Protein AF-A0A6J2XJR0-F1 (afdb_monomer_lite)

Radius of gyration: 23.26 Å; chains: 1; bounding box: 63×39×56 Å

pLDDT: mean 77.05, std 15.02, range [35.28, 92.31]

Secondary structure (DSSP, 8-state):
-----------------S------HHHHHHHHHHHHTT--HHHHHHHHT--HHHHHHHHHH---S--SS---SS-HHHHHHHHHHHHHHHHTT----HHHHHHHHHHHHHHTT----SBTTTTBSS-------

Organism: Sitophilus oryzae (NCBI:txid7048)

InterPro domains:
  IPR009057 Homedomain-like superfamily [SSF46689] (23-59)

Sequence (133 aa):
MVAGSLCTEKMRNYKRKTQYMPMTEDQLAAARTLIARGVSISQAAKEIGFHESTLRDRLQKGGGTKLGRFRATFSAEQEAQLLNHCIDLDKRFFGLTLKSLRFLLFKYAEENNIPHQFSVEAQLAGRILHEPL

Foldseek 3Di:
DDDDDDPPPCDPPDDDPDPDDFCALVLLVQLVVCVVVVHDLQVSQVVSPHHSVVSVVCVVVPGDPPPDPDDDQDDPVRVVVLVVVVVVCVVVVNPDDPFNSQLVVLVVCVVVVGDDPADPVSSGHDDPPDDDD

Structure (mmCIF, N/CA/C/O backbone):
data_AF-A0A6J2XJR0-F1
#
_entry.id   AF-A0A6J2XJR0-F1
#
loop_
_atom_site.group_PDB
_atom_site.id
_atom_site.type_symbol
_atom_site.label_atom_id
_atom_site.label_alt_id
_atom_site.label_comp_id
_atom_site.label_asym_id
_atom_site.label_entity_id
_atom_site.label_seq_id
_atom_site.pdbx_PDB_ins_code
_atom_site.Cartn_x
_atom_site.Cartn_y
_atom_site.Cartn_z
_atom_site.occupancy
_atom_site.B_iso_or_eq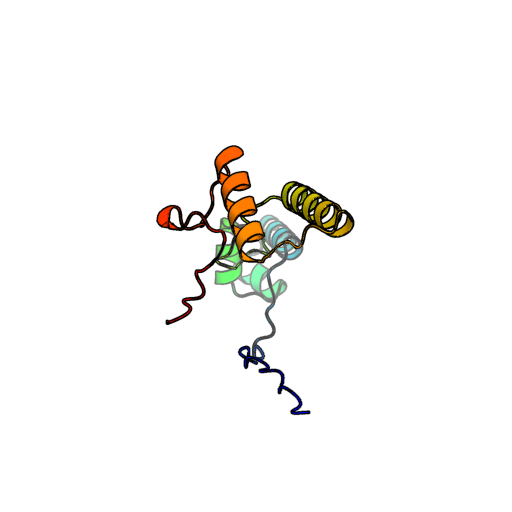uiv
_atom_site.auth_seq_id
_atom_site.auth_comp_id
_atom_site.auth_asym_id
_atom_site.auth_atom_id
_atom_site.pdbx_PDB_model_num
ATOM 1 N N . MET A 1 1 ? 35.759 -27.119 -15.440 1.00 35.28 1 MET A N 1
ATOM 2 C CA . MET A 1 1 ? 34.518 -26.327 -15.571 1.00 35.28 1 MET A CA 1
ATOM 3 C C . MET A 1 1 ? 33.995 -26.083 -14.166 1.00 35.28 1 MET A C 1
ATOM 5 O O . MET A 1 1 ? 33.460 -27.000 -13.560 1.00 35.28 1 MET A O 1
ATOM 9 N N . VAL A 1 2 ? 34.309 -24.923 -13.586 1.00 37.34 2 VAL A N 1
ATOM 10 C CA . VAL A 1 2 ? 33.983 -24.614 -12.186 1.00 37.34 2 VAL A CA 1
ATOM 11 C C . VAL A 1 2 ? 32.504 -24.257 -12.111 1.00 37.34 2 VAL A C 1
ATOM 13 O O . VAL A 1 2 ? 32.070 -23.272 -12.702 1.00 37.34 2 VAL A O 1
ATOM 16 N N . ALA A 1 3 ? 31.741 -25.100 -11.419 1.00 42.47 3 ALA A N 1
ATOM 17 C CA . ALA A 1 3 ? 30.357 -24.849 -11.061 1.00 42.47 3 ALA A CA 1
ATOM 18 C C . ALA A 1 3 ? 30.299 -23.582 -10.194 1.00 42.47 3 ALA A C 1
ATOM 20 O O . ALA A 1 3 ? 30.774 -23.571 -9.059 1.00 42.47 3 ALA A O 1
ATOM 21 N N . GLY A 1 4 ? 29.769 -22.501 -10.764 1.00 42.50 4 GLY A N 1
ATOM 22 C CA . GLY A 1 4 ? 29.505 -21.259 -10.052 1.00 42.50 4 GLY A CA 1
ATOM 23 C C . GLY A 1 4 ? 28.395 -21.488 -9.036 1.00 42.50 4 GLY A C 1
ATOM 24 O O . GLY A 1 4 ? 27.227 -21.601 -9.399 1.00 42.50 4 GLY A O 1
ATOM 25 N N . SER A 1 5 ? 28.785 -21.594 -7.768 1.00 40.97 5 SER A N 1
ATOM 26 C CA . SER A 1 5 ? 27.895 -21.632 -6.616 1.00 40.97 5 SER A CA 1
ATOM 27 C C . SER A 1 5 ? 26.899 -20.477 -6.672 1.00 40.97 5 SER A C 1
ATOM 29 O O . SER A 1 5 ? 27.280 -19.308 -6.649 1.00 40.97 5 SER A O 1
ATOM 31 N N . LEU A 1 6 ? 25.612 -20.819 -6.719 1.00 41.56 6 LEU A N 1
ATOM 32 C CA . LEU A 1 6 ? 24.508 -19.902 -6.476 1.00 41.56 6 LEU A CA 1
ATOM 33 C C . LEU A 1 6 ? 24.713 -19.277 -5.090 1.00 41.56 6 LEU A C 1
ATOM 35 O O . LEU A 1 6 ? 24.533 -19.942 -4.069 1.00 41.56 6 LEU A O 1
ATOM 39 N N . CYS A 1 7 ? 25.097 -18.003 -5.043 1.00 37.91 7 CYS A N 1
ATOM 40 C CA . CYS A 1 7 ? 24.988 -17.195 -3.837 1.00 37.91 7 CYS A CA 1
ATOM 41 C C . CYS A 1 7 ? 23.497 -17.046 -3.505 1.00 37.91 7 CYS A C 1
ATOM 43 O O . CYS A 1 7 ? 22.853 -16.077 -3.894 1.00 37.91 7 CYS A O 1
ATOM 45 N N . THR A 1 8 ? 22.922 -18.021 -2.800 1.00 51.53 8 THR A N 1
ATOM 46 C CA . THR A 1 8 ? 21.642 -17.850 -2.112 1.00 51.53 8 THR A CA 1
ATOM 47 C C . THR A 1 8 ? 21.860 -16.841 -0.996 1.00 51.53 8 THR A C 1
ATOM 49 O O . THR A 1 8 ? 22.286 -17.180 0.111 1.00 51.53 8 THR A O 1
ATOM 52 N N . GLU A 1 9 ? 21.618 -15.581 -1.334 1.00 49.72 9 GLU A N 1
ATOM 53 C CA . GLU A 1 9 ? 21.477 -14.460 -0.422 1.00 49.72 9 GLU A CA 1
ATOM 54 C C . GLU A 1 9 ? 20.596 -14.907 0.754 1.00 49.72 9 GLU A C 1
ATOM 56 O O . GLU A 1 9 ? 19.441 -15.304 0.577 1.00 49.72 9 GLU A O 1
ATOM 61 N N . LYS A 1 10 ? 21.162 -14.932 1.965 1.00 50.84 10 LYS A N 1
ATOM 62 C CA . LYS A 1 10 ? 20.471 -15.354 3.191 1.00 50.84 10 LYS A CA 1
ATOM 63 C C . LYS A 1 10 ? 19.391 -14.322 3.537 1.00 50.84 10 LYS A C 1
ATOM 65 O O . LYS A 1 10 ? 19.570 -13.447 4.382 1.00 50.84 10 LYS A O 1
ATOM 70 N N . MET A 1 11 ? 18.250 -14.419 2.866 1.00 56.94 11 MET A N 1
ATOM 71 C CA . MET A 1 11 ? 17.043 -13.671 3.185 1.00 56.94 11 MET A CA 1
ATOM 72 C C . MET A 1 11 ? 16.633 -14.024 4.625 1.00 56.94 11 MET A C 1
ATOM 74 O O . MET A 1 11 ? 16.686 -15.188 5.027 1.00 56.94 11 MET A O 1
ATOM 78 N N . ARG A 1 12 ? 16.287 -13.022 5.444 1.00 51.72 12 ARG A N 1
ATOM 79 C CA . ARG A 1 12 ? 15.989 -13.198 6.879 1.00 51.72 12 ARG A CA 1
ATOM 80 C C . ARG A 1 12 ? 14.892 -14.256 7.070 1.00 51.72 12 ARG A C 1
ATOM 82 O O . ARG A 1 12 ? 13.718 -13.957 6.876 1.00 51.72 12 ARG A O 1
ATOM 89 N N . ASN A 1 13 ? 15.252 -15.465 7.505 1.00 71.12 13 ASN A N 1
ATOM 90 C CA . ASN A 1 13 ? 14.312 -16.558 7.791 1.00 71.12 13 ASN A CA 1
ATOM 91 C C . ASN A 1 13 ? 13.629 -16.362 9.160 1.00 71.12 13 ASN A C 1
ATOM 93 O O . ASN A 1 13 ? 13.663 -17.228 10.034 1.00 71.12 13 ASN A O 1
ATOM 97 N N . TYR A 1 14 ? 13.077 -15.169 9.399 1.00 80.56 14 TYR A N 1
ATOM 98 C CA . TYR A 1 14 ? 12.321 -14.885 10.612 1.00 80.56 14 TYR A CA 1
ATOM 99 C C . TYR A 1 14 ? 10.920 -15.484 10.476 1.00 80.56 14 TYR A C 1
ATOM 101 O O . TYR A 1 14 ? 10.068 -14.952 9.765 1.00 80.56 14 TYR A O 1
ATOM 109 N N . LYS A 1 15 ? 10.670 -16.585 11.189 1.00 74.94 15 LYS A N 1
ATOM 110 C CA . LYS A 1 15 ? 9.320 -17.125 11.368 1.00 74.94 15 LYS A CA 1
ATOM 111 C C . LYS A 1 15 ? 8.637 -16.367 12.504 1.00 74.94 15 LYS A C 1
ATOM 113 O O . LYS A 1 15 ? 9.107 -16.374 13.643 1.00 74.94 15 LYS A O 1
ATOM 118 N N . ARG A 1 16 ? 7.542 -15.677 12.185 1.00 74.06 16 ARG A N 1
ATOM 119 C CA . ARG A 1 16 ? 6.768 -14.896 13.156 1.00 74.06 16 ARG A CA 1
ATOM 120 C C . ARG A 1 16 ? 6.225 -15.818 14.251 1.00 74.06 16 ARG A C 1
ATOM 122 O O . ARG A 1 16 ? 5.619 -16.838 13.953 1.00 74.06 16 ARG A O 1
ATOM 129 N N . LYS A 1 17 ? 6.423 -15.431 15.513 1.00 83.75 17 LYS A N 1
ATOM 130 C CA . LYS A 1 17 ? 5.981 -16.211 16.685 1.00 83.75 17 LYS A CA 1
ATOM 131 C C . LYS A 1 17 ? 4.493 -16.039 17.011 1.00 83.75 17 LYS A C 1
ATOM 133 O O . LYS A 1 17 ? 3.924 -16.862 17.710 1.00 83.75 17 LYS A O 1
ATOM 138 N N . THR A 1 18 ? 3.877 -14.950 16.553 1.00 77.56 18 THR A N 1
ATOM 139 C CA . THR A 1 18 ? 2.504 -14.583 16.915 1.00 77.56 18 THR A CA 1
ATOM 140 C C . THR A 1 18 ? 1.503 -15.010 15.849 1.00 77.56 18 THR A C 1
ATOM 142 O O . THR A 1 18 ? 1.649 -14.652 14.678 1.00 77.56 18 THR A O 1
ATOM 145 N N . GLN A 1 19 ? 0.455 -15.725 16.269 1.00 69.44 19 GLN A N 1
ATOM 146 C CA . GLN A 1 19 ? -0.733 -15.960 15.454 1.00 69.44 19 GLN A CA 1
ATOM 147 C C . GLN A 1 19 ? -1.547 -14.664 15.435 1.00 69.44 19 GLN A C 1
ATOM 149 O O . GLN A 1 19 ? -2.227 -14.303 16.391 1.00 69.44 19 GLN A O 1
ATOM 154 N N . TYR A 1 20 ? -1.357 -13.888 14.375 1.00 67.88 20 TYR A N 1
ATOM 155 C CA . TYR A 1 20 ? -1.963 -12.574 14.237 1.00 67.88 20 TYR A CA 1
ATOM 156 C C . TYR A 1 20 ? -3.437 -12.700 13.845 1.00 67.88 20 TYR A C 1
ATOM 158 O O . TYR A 1 20 ? -3.733 -13.273 12.800 1.00 67.88 20 TYR A O 1
ATOM 166 N N . MET A 1 21 ? -4.340 -12.129 14.646 1.00 68.44 21 MET A N 1
ATOM 167 C CA . MET A 1 21 ? -5.772 -12.086 14.348 1.00 68.44 21 MET A CA 1
ATOM 168 C C . MET A 1 21 ? -6.180 -10.644 14.012 1.00 68.44 21 MET A C 1
ATOM 170 O O . MET A 1 21 ? -6.321 -9.818 14.918 1.00 68.44 21 MET A O 1
ATOM 174 N N . PRO A 1 22 ? -6.283 -10.278 12.721 1.00 71.94 22 PRO A N 1
ATOM 175 C CA . PRO A 1 22 ? -6.852 -8.993 12.349 1.00 71.94 22 PRO A CA 1
ATOM 176 C C . PRO A 1 22 ? -8.338 -8.975 12.708 1.00 71.94 22 PRO A C 1
ATOM 178 O O . PRO A 1 22 ? -9.042 -9.953 12.474 1.00 71.94 22 PRO A O 1
ATOM 181 N N . MET A 1 23 ? -8.814 -7.848 13.236 1.00 78.19 23 MET A N 1
ATOM 182 C CA . MET A 1 23 ? -10.248 -7.638 13.406 1.00 78.19 23 MET A CA 1
ATOM 183 C C . MET A 1 23 ? -10.868 -7.401 12.029 1.00 78.19 23 MET A C 1
ATOM 185 O O . MET A 1 23 ? -10.532 -6.414 11.362 1.00 78.19 23 MET A O 1
ATOM 189 N N . THR A 1 24 ? -11.709 -8.334 11.591 1.00 83.69 24 THR A N 1
ATOM 190 C CA . THR A 1 24 ? -12.392 -8.252 10.296 1.00 83.69 24 THR A CA 1
ATOM 191 C C . THR A 1 24 ? -13.505 -7.208 10.334 1.00 83.69 24 THR A C 1
ATOM 193 O O . THR A 1 24 ? -13.957 -6.784 11.402 1.00 83.69 24 THR A O 1
ATOM 196 N N . GLU A 1 25 ? -13.949 -6.765 9.157 1.00 84.38 25 GLU A N 1
ATOM 197 C CA . GLU A 1 25 ? -15.092 -5.851 9.057 1.00 84.38 25 GLU A CA 1
ATOM 198 C C . GLU A 1 25 ? -16.366 -6.480 9.632 1.00 84.38 25 GLU A C 1
ATOM 200 O O . GLU A 1 25 ? -17.089 -5.801 10.357 1.00 84.38 25 GLU A O 1
ATOM 205 N N . ASP A 1 26 ? -16.572 -7.786 9.438 1.00 87.19 26 ASP A N 1
ATOM 206 C CA . ASP A 1 26 ? -17.717 -8.521 9.991 1.00 87.19 26 ASP A CA 1
ATOM 207 C C . ASP A 1 26 ? -17.738 -8.499 11.523 1.00 87.19 26 ASP A C 1
ATOM 209 O O . ASP A 1 26 ? -18.771 -8.247 12.141 1.00 87.19 26 ASP A O 1
ATOM 213 N N . GLN A 1 27 ? -16.578 -8.702 12.155 1.00 86.88 27 GLN A N 1
ATOM 214 C CA . GLN A 1 27 ? -16.442 -8.633 13.612 1.00 86.88 27 GLN A CA 1
ATOM 215 C C . GLN A 1 27 ? -16.714 -7.219 14.136 1.00 86.88 27 GLN A C 1
ATOM 217 O O . GLN A 1 27 ? -17.300 -7.047 15.202 1.00 86.88 27 GLN A O 1
ATOM 222 N N . LEU A 1 28 ? -16.333 -6.186 13.385 1.00 87.56 28 LEU A N 1
ATOM 223 C CA . LEU A 1 28 ? -16.672 -4.805 13.726 1.00 87.56 28 LEU A CA 1
ATOM 224 C C . LEU A 1 28 ? -18.149 -4.489 13.536 1.00 87.56 28 LEU A C 1
ATOM 226 O O . LEU A 1 28 ? -18.715 -3.760 14.350 1.00 87.56 28 LEU A O 1
ATOM 230 N N . ALA A 1 29 ? -18.777 -5.027 12.495 1.00 88.94 29 ALA A N 1
ATOM 231 C CA . ALA A 1 29 ? -20.211 -4.902 12.288 1.00 88.94 29 ALA A CA 1
ATOM 232 C C . ALA A 1 29 ? -20.979 -5.582 13.431 1.00 88.94 29 ALA A C 1
ATOM 234 O O . ALA A 1 29 ? -21.871 -4.967 14.013 1.00 88.94 29 ALA A O 1
ATOM 235 N N . ALA A 1 30 ? -20.567 -6.788 13.835 1.00 89.56 30 ALA A N 1
ATOM 236 C CA . ALA A 1 30 ? -21.112 -7.481 15.001 1.00 89.56 30 ALA A CA 1
ATOM 237 C C . ALA A 1 30 ? -20.926 -6.672 16.298 1.00 89.56 30 ALA A C 1
ATOM 239 O O . ALA A 1 30 ? -21.857 -6.533 17.086 1.00 89.56 30 ALA A O 1
ATOM 240 N N . ALA A 1 31 ? -19.764 -6.044 16.500 1.00 88.44 31 ALA A N 1
ATOM 241 C CA . ALA A 1 31 ? -19.557 -5.170 17.654 1.00 88.44 31 ALA A CA 1
ATOM 242 C C . ALA A 1 31 ? -20.505 -3.961 17.650 1.00 88.44 31 ALA A C 1
ATOM 244 O O . ALA A 1 31 ? -21.057 -3.592 18.685 1.00 88.44 31 ALA A O 1
ATOM 245 N N . ARG A 1 32 ? -20.720 -3.346 16.480 1.00 89.31 32 ARG A N 1
ATOM 246 C CA . ARG A 1 32 ? -21.631 -2.203 16.322 1.00 89.31 32 ARG A CA 1
ATOM 247 C C . ARG A 1 32 ? -23.079 -2.584 16.619 1.00 89.31 32 ARG A C 1
ATOM 249 O O . ARG A 1 32 ? -23.774 -1.803 17.263 1.00 89.31 32 ARG A O 1
ATOM 256 N N . THR A 1 33 ? -23.530 -3.768 16.198 1.00 92.31 33 THR A N 1
ATOM 257 C CA . T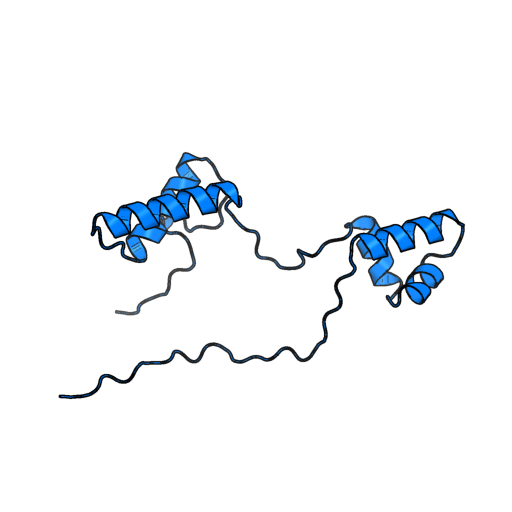HR A 1 33 ? -24.896 -4.233 16.491 1.00 92.31 33 THR A CA 1
ATOM 258 C C . THR A 1 33 ? -25.096 -4.524 17.978 1.00 92.31 33 THR A C 1
ATOM 260 O O . THR A 1 33 ? -26.151 -4.193 18.514 1.00 92.31 33 THR A O 1
ATOM 263 N N . LEU A 1 34 ? -24.089 -5.059 18.676 1.00 90.00 34 LEU A N 1
ATOM 264 C CA . LEU A 1 34 ? -24.129 -5.256 20.132 1.00 90.00 34 LEU A CA 1
ATOM 265 C C . LEU A 1 34 ? -24.189 -3.928 20.898 1.00 90.00 34 LEU A C 1
ATOM 267 O O . LEU A 1 34 ? -24.998 -3.777 21.812 1.00 90.00 34 LEU A O 1
ATOM 271 N N . ILE A 1 35 ? -23.394 -2.939 20.483 1.00 89.62 35 ILE A N 1
ATOM 272 C CA . ILE A 1 35 ? -23.422 -1.597 21.084 1.00 89.62 35 ILE A CA 1
ATOM 273 C C . ILE A 1 35 ? -24.783 -0.928 20.849 1.00 89.62 35 ILE A C 1
ATOM 275 O O . ILE A 1 35 ? -25.341 -0.334 21.768 1.00 89.62 35 ILE A O 1
ATOM 279 N N . ALA A 1 36 ? -25.363 -1.075 19.653 1.00 90.06 36 ALA A N 1
ATOM 280 C CA . ALA A 1 36 ? -26.697 -0.555 19.348 1.00 90.06 36 ALA A CA 1
ATOM 281 C C . ALA A 1 36 ? -27.806 -1.209 20.194 1.00 90.06 36 ALA A C 1
ATOM 283 O O . ALA A 1 36 ? -28.807 -0.566 20.497 1.00 90.06 36 ALA A O 1
ATOM 284 N N . ARG A 1 37 ? -27.619 -2.466 20.619 1.00 89.19 37 ARG A N 1
ATOM 285 C CA . ARG A 1 37 ? -28.513 -3.168 21.557 1.00 89.19 37 ARG A CA 1
ATOM 286 C C . ARG A 1 37 ? -28.352 -2.716 23.015 1.00 89.19 37 ARG A C 1
ATOM 288 O O . ARG A 1 37 ? -29.110 -3.174 23.863 1.00 89.19 37 ARG A O 1
ATOM 295 N N . GLY A 1 38 ? -27.394 -1.835 23.314 1.00 89.31 38 GLY A N 1
ATOM 296 C CA . GLY A 1 38 ? -27.140 -1.310 24.659 1.00 89.31 38 GLY A CA 1
ATOM 297 C C . GLY A 1 38 ? -26.068 -2.064 25.451 1.00 89.31 38 GLY A C 1
ATOM 298 O O . GLY A 1 38 ? -25.888 -1.790 26.637 1.00 89.31 38 GLY A O 1
ATOM 299 N N . VAL A 1 39 ? -25.335 -2.993 24.827 1.00 88.81 39 VAL A N 1
ATOM 300 C CA . VAL A 1 39 ? -24.212 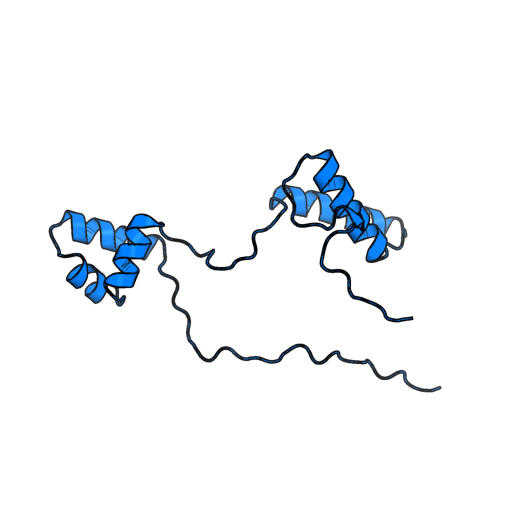-3.686 25.475 1.00 88.81 39 VAL A CA 1
ATOM 301 C C . VAL A 1 39 ? -23.020 -2.731 25.597 1.00 88.81 39 VAL A C 1
ATOM 303 O O . VAL A 1 39 ? -22.702 -1.980 24.673 1.00 88.81 39 VAL A O 1
ATOM 306 N N . SER A 1 40 ? -22.331 -2.756 26.742 1.00 89.81 40 SER A N 1
ATOM 307 C CA . SER A 1 40 ? -21.140 -1.924 26.945 1.00 89.81 40 SER A CA 1
ATOM 308 C C . SER A 1 40 ? -20.003 -2.316 25.989 1.00 89.81 40 SER A C 1
ATOM 310 O O . SER A 1 40 ? -19.831 -3.486 25.650 1.00 89.81 40 SER A O 1
ATOM 312 N N . ILE A 1 41 ? -19.167 -1.348 25.595 1.00 85.88 41 ILE A N 1
ATOM 313 C CA . ILE A 1 41 ? -18.039 -1.574 24.665 1.00 85.88 41 ILE A CA 1
ATOM 314 C C . ILE A 1 41 ? -17.105 -2.684 25.181 1.00 85.88 41 ILE A C 1
ATOM 316 O O . ILE A 1 41 ? -16.621 -3.507 24.409 1.00 85.88 41 ILE A O 1
ATOM 320 N N . SER A 1 42 ? -16.885 -2.740 26.497 1.00 88.94 42 SER A N 1
ATOM 321 C CA . SER A 1 42 ? -16.039 -3.755 27.131 1.00 88.94 42 SER A CA 1
ATOM 322 C C . SER A 1 42 ? -16.639 -5.164 27.026 1.00 88.94 42 SER A C 1
ATOM 324 O O . SER A 1 42 ? -15.929 -6.121 26.721 1.00 88.94 42 SER A O 1
ATOM 326 N N . GLN A 1 43 ? -17.954 -5.304 27.228 1.00 88.69 43 GLN A N 1
ATOM 327 C CA . GLN A 1 43 ? -18.650 -6.589 27.088 1.00 88.69 43 GLN A CA 1
ATOM 328 C C . GLN A 1 43 ? -18.707 -7.044 25.628 1.00 88.69 43 GLN A C 1
ATOM 330 O O . GLN A 1 43 ? -18.358 -8.187 25.346 1.00 88.69 43 GLN A O 1
ATOM 335 N N . ALA A 1 44 ? -19.019 -6.138 24.697 1.00 89.50 44 ALA A N 1
ATOM 336 C CA . ALA A 1 44 ? -19.010 -6.440 23.267 1.00 89.50 44 ALA A CA 1
ATOM 337 C C . ALA A 1 44 ? -17.621 -6.908 22.787 1.00 89.50 44 ALA A C 1
ATOM 339 O O . ALA A 1 44 ? -17.516 -7.830 21.985 1.00 89.50 44 ALA A O 1
ATOM 340 N N . ALA A 1 45 ? -16.536 -6.324 23.310 1.00 89.81 45 ALA A N 1
ATOM 341 C CA . ALA A 1 45 ? -15.177 -6.764 22.996 1.00 89.81 45 ALA A CA 1
ATOM 342 C C . ALA A 1 45 ? -14.896 -8.191 23.500 1.00 89.81 45 ALA A C 1
ATOM 344 O O . ALA A 1 45 ? -14.347 -9.002 22.754 1.00 89.81 45 ALA A O 1
ATOM 345 N N . LYS A 1 46 ? -15.323 -8.520 24.729 1.00 89.81 46 LYS A N 1
ATOM 346 C CA . LYS A 1 46 ? -15.170 -9.865 25.309 1.00 89.81 46 LYS A CA 1
ATOM 347 C C . LYS A 1 46 ? -15.939 -10.926 24.527 1.00 89.81 46 LYS A C 1
ATOM 349 O O . LYS A 1 46 ? -15.387 -11.995 24.293 1.00 89.81 46 LYS A O 1
ATOM 354 N N . GLU A 1 47 ? -17.161 -10.624 24.094 1.00 88.06 47 GLU A N 1
ATOM 355 C CA . GLU A 1 47 ? -17.975 -11.541 23.282 1.00 88.06 47 GLU A CA 1
ATOM 356 C C . GLU A 1 47 ? -17.315 -11.880 21.938 1.00 88.06 47 GLU A C 1
ATOM 358 O O . GLU A 1 47 ? -17.414 -13.007 21.464 1.00 88.06 47 GLU A O 1
ATOM 363 N N . ILE A 1 48 ? -16.587 -10.927 21.348 1.00 85.50 48 ILE A N 1
ATOM 364 C CA . ILE A 1 48 ? -15.909 -11.092 20.051 1.00 85.50 48 ILE A CA 1
ATOM 365 C C . ILE A 1 48 ? -14.462 -11.603 20.234 1.00 85.50 48 ILE A C 1
ATOM 367 O O . ILE A 1 48 ? -13.783 -11.929 19.264 1.00 85.50 48 ILE A O 1
ATOM 371 N N . GLY A 1 49 ? -13.976 -11.711 21.476 1.00 86.06 49 GLY A N 1
ATOM 372 C CA . GLY A 1 49 ? -12.634 -12.210 21.789 1.00 86.06 49 GLY A CA 1
ATOM 373 C C . GLY A 1 49 ? -11.511 -11.180 21.620 1.00 86.06 49 GLY A C 1
ATOM 374 O O . GLY A 1 49 ? -10.353 -11.559 21.447 1.00 86.06 49 GLY A O 1
ATOM 375 N N . PHE A 1 50 ? -11.823 -9.883 21.681 1.00 86.31 50 PHE A N 1
ATOM 376 C CA . PHE A 1 50 ? -10.844 -8.794 21.614 1.00 86.31 50 PHE A CA 1
ATOM 377 C C . PHE A 1 50 ? -10.770 -7.999 22.918 1.00 86.31 50 PHE A C 1
ATOM 379 O O . PHE A 1 50 ? -11.671 -8.007 23.755 1.00 86.31 50 PHE A O 1
ATOM 386 N N . HIS A 1 51 ? -9.673 -7.265 23.085 1.00 89.19 51 HIS A N 1
ATOM 387 C CA . HIS A 1 51 ? -9.527 -6.330 24.192 1.00 89.19 51 HIS A CA 1
ATOM 388 C C . HIS A 1 51 ? -10.324 -5.038 23.930 1.00 89.19 51 HIS A C 1
ATOM 390 O O . HIS A 1 51 ? -10.415 -4.579 22.789 1.00 89.19 51 HIS A O 1
ATOM 396 N N . GLU A 1 52 ? -10.848 -4.404 24.985 1.00 90.44 52 GLU A N 1
ATOM 397 C CA . GLU A 1 52 ? -11.658 -3.176 24.885 1.00 90.44 52 GLU A CA 1
ATOM 398 C C . GLU A 1 52 ? -10.928 -2.053 24.135 1.00 90.44 52 GLU A C 1
ATOM 400 O O . GLU A 1 52 ? -11.502 -1.413 23.253 1.00 90.44 52 GLU A O 1
ATOM 405 N N . SER A 1 53 ? -9.648 -1.836 24.454 1.00 88.00 53 SER A N 1
ATOM 406 C CA . SER A 1 53 ? -8.823 -0.821 23.785 1.00 88.00 53 SER A CA 1
ATOM 407 C C . SER A 1 53 ? -8.735 -1.055 22.276 1.00 88.00 53 SER A C 1
ATOM 409 O O . SER A 1 53 ? -8.831 -0.109 21.499 1.00 88.00 53 SER A O 1
ATOM 411 N N . THR A 1 54 ? -8.636 -2.318 21.849 1.00 87.38 54 THR A N 1
ATOM 412 C CA . THR A 1 54 ? -8.611 -2.679 20.428 1.00 87.38 54 THR A CA 1
ATOM 413 C C . THR A 1 54 ? -9.940 -2.352 19.760 1.00 87.38 54 THR A C 1
ATOM 415 O O . THR A 1 54 ? -9.943 -1.779 18.674 1.00 87.38 54 THR A O 1
ATOM 418 N N . LEU A 1 55 ? -11.068 -2.659 20.407 1.00 88.56 55 LEU A N 1
ATOM 419 C CA . LEU A 1 55 ? -12.381 -2.344 19.853 1.00 88.56 55 LEU A CA 1
ATOM 420 C C . LEU A 1 55 ? -12.609 -0.826 19.745 1.00 88.56 55 LEU A C 1
ATOM 422 O O . LEU A 1 55 ? -13.080 -0.361 18.709 1.00 88.56 55 LEU A O 1
ATOM 426 N N . ARG A 1 56 ? -12.220 -0.040 20.759 1.00 88.31 56 ARG A N 1
ATOM 427 C CA . ARG A 1 56 ? -12.289 1.435 20.715 1.00 88.31 56 ARG A CA 1
ATOM 428 C C . ARG A 1 56 ? -11.500 2.022 19.547 1.00 88.31 56 ARG A C 1
ATOM 430 O O . ARG A 1 56 ? -12.053 2.804 18.774 1.00 88.31 56 ARG A O 1
ATOM 437 N N . ASP A 1 57 ? -10.247 1.606 19.382 1.00 86.25 57 ASP A N 1
ATOM 438 C CA . ASP A 1 57 ? -9.395 2.070 18.282 1.00 86.25 57 ASP A CA 1
ATOM 439 C C . ASP A 1 57 ? -9.999 1.733 16.914 1.00 86.25 57 ASP A C 1
ATOM 441 O O . ASP A 1 57 ? -9.927 2.522 15.969 1.00 86.25 57 ASP A O 1
ATOM 445 N N . ARG A 1 58 ? -10.608 0.550 16.796 1.00 86.06 58 ARG A N 1
ATOM 446 C CA . ARG A 1 58 ? -11.218 0.058 15.557 1.00 86.06 58 ARG A CA 1
ATOM 447 C C . ARG A 1 58 ? -12.561 0.703 15.242 1.00 86.06 58 ARG A C 1
ATOM 449 O O . ARG A 1 58 ? -12.876 0.879 14.069 1.00 86.06 58 ARG A O 1
ATOM 456 N N . LEU A 1 59 ? -13.327 1.113 1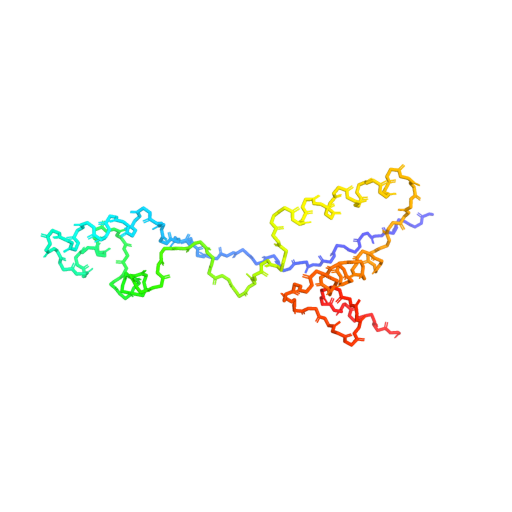6.249 1.00 85.00 59 LEU A N 1
ATOM 457 C CA . LEU A 1 59 ? -14.537 1.910 16.039 1.00 85.00 59 LEU A CA 1
ATOM 458 C C . LEU A 1 59 ? -14.208 3.276 15.422 1.00 85.00 59 LEU A C 1
ATOM 460 O O . LEU A 1 59 ? -14.961 3.733 14.566 1.00 85.00 59 LEU A O 1
ATOM 464 N N . GLN A 1 60 ? -13.071 3.877 15.791 1.00 84.19 60 GLN A N 1
ATOM 465 C CA . GLN A 1 60 ? -12.594 5.139 15.212 1.00 84.19 60 GLN A CA 1
ATOM 466 C C . GLN A 1 60 ? -11.935 4.963 13.837 1.00 84.19 60 GLN A C 1
ATOM 468 O O . GLN A 1 60 ? -12.214 5.726 12.918 1.00 84.19 60 GLN A O 1
ATOM 473 N N . LYS A 1 61 ? -11.041 3.976 13.688 1.00 79.62 61 LYS A N 1
ATOM 474 C CA . LYS A 1 61 ? -10.218 3.796 12.474 1.00 79.62 61 LYS A CA 1
ATOM 475 C C . LYS A 1 61 ? -10.875 2.932 11.393 1.00 79.62 61 LYS A C 1
ATOM 477 O O . LYS A 1 61 ? -10.373 2.893 10.275 1.00 79.62 61 LYS A O 1
ATOM 482 N N . GLY A 1 62 ? -11.962 2.236 11.722 1.00 73.75 62 GLY A N 1
ATOM 483 C CA . GLY A 1 62 ? -12.602 1.255 10.853 1.00 73.75 62 GLY A CA 1
ATOM 484 C C . GLY A 1 62 ? -11.947 -0.130 10.897 1.00 73.75 62 GLY A C 1
ATOM 485 O O . GLY A 1 62 ? -10.875 -0.346 11.483 1.00 73.75 62 GLY A O 1
ATOM 486 N N . GLY A 1 63 ? -12.636 -1.089 10.276 1.00 66.25 63 GLY A N 1
ATOM 487 C CA . GLY A 1 63 ? -12.110 -2.428 10.024 1.00 66.25 63 GLY A CA 1
ATOM 488 C C . GLY A 1 63 ? -11.078 -2.369 8.926 1.00 66.25 63 GLY A C 1
ATOM 489 O O . GLY A 1 63 ? -11.154 -1.523 8.042 1.00 66.25 63 GLY A O 1
ATOM 490 N N . GLY A 1 64 ? -10.043 -3.197 9.015 1.00 64.62 64 GLY A N 1
ATOM 491 C CA . GLY A 1 64 ? -9.014 -3.115 7.997 1.00 64.62 64 GLY A CA 1
ATOM 492 C C . GLY A 1 64 ? -7.910 -4.138 8.127 1.00 64.62 64 GLY A C 1
ATOM 493 O O . GLY A 1 64 ? -7.297 -4.313 9.179 1.00 64.62 64 GLY A O 1
ATOM 494 N N . THR A 1 65 ? -7.604 -4.735 6.981 1.00 60.59 65 THR A N 1
ATOM 495 C CA . THR A 1 65 ? -6.483 -5.645 6.732 1.00 60.59 65 THR A CA 1
ATOM 496 C C . THR A 1 65 ? -5.156 -4.900 6.509 1.00 60.59 65 THR A C 1
ATOM 498 O O . THR A 1 65 ? -4.080 -5.482 6.642 1.00 60.59 65 THR A O 1
ATOM 501 N N . LYS A 1 66 ? -5.191 -3.588 6.220 1.00 60.41 66 LYS A N 1
ATOM 502 C CA . LYS A 1 66 ? -4.018 -2.785 5.816 1.00 60.41 66 LYS A CA 1
ATOM 503 C C . LYS A 1 66 ? -3.313 -2.094 6.993 1.00 60.41 66 LYS A C 1
ATOM 505 O O . LYS A 1 66 ? -3.343 -0.872 7.138 1.00 60.41 66 LYS A O 1
ATOM 510 N N . LEU A 1 67 ? -2.623 -2.883 7.812 1.00 62.88 67 LEU A N 1
ATOM 511 C CA . LEU A 1 67 ? -1.910 -2.416 9.015 1.00 62.88 67 LEU A CA 1
ATOM 512 C C . LEU A 1 67 ? -0.433 -2.040 8.814 1.00 62.88 67 LEU A C 1
ATOM 514 O O . LEU A 1 67 ? 0.196 -1.526 9.735 1.00 62.88 67 LEU A O 1
ATOM 518 N N . GLY A 1 68 ? 0.131 -2.291 7.631 1.00 66.69 68 GLY A N 1
ATOM 519 C CA . GLY A 1 68 ? 1.529 -1.976 7.323 1.00 66.69 68 GLY A CA 1
ATOM 520 C C 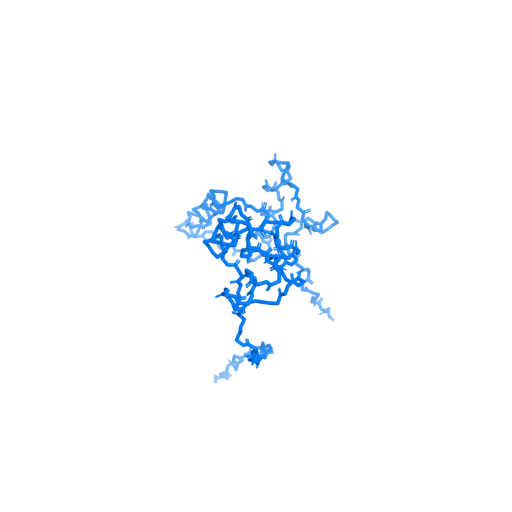. GLY A 1 68 ? 1.762 -0.525 6.888 1.00 66.69 68 GLY A C 1
ATOM 521 O O . GLY A 1 68 ? 0.854 0.129 6.379 1.00 66.69 68 GLY A O 1
ATOM 522 N N . ARG A 1 69 ? 3.012 -0.056 7.035 1.00 64.06 69 ARG A N 1
ATOM 523 C CA . ARG A 1 69 ? 3.493 1.244 6.521 1.00 64.06 69 ARG A CA 1
ATOM 524 C C . ARG A 1 69 ? 3.451 1.316 4.993 1.00 64.06 69 ARG A C 1
ATOM 526 O O . ARG A 1 69 ? 3.207 2.381 4.439 1.00 64.06 69 ARG A O 1
ATOM 533 N N . PHE A 1 70 ? 3.709 0.194 4.323 1.00 68.19 70 PHE A N 1
ATOM 534 C CA . PHE A 1 70 ? 3.768 0.150 2.868 1.00 68.19 70 PHE A CA 1
ATOM 535 C C . PHE A 1 70 ? 2.366 0.260 2.269 1.00 68.19 70 PHE A C 1
ATOM 537 O O . PHE A 1 70 ? 1.435 -0.455 2.654 1.00 68.19 70 PHE A O 1
ATOM 544 N N . ARG A 1 71 ? 2.232 1.196 1.335 1.00 71.12 71 ARG A N 1
ATOM 545 C CA . ARG A 1 71 ? 1.049 1.410 0.511 1.00 71.12 71 ARG A CA 1
ATOM 546 C C . ARG A 1 71 ? 1.467 1.144 -0.929 1.00 71.12 71 ARG A C 1
ATOM 548 O O . ARG A 1 71 ? 2.556 1.559 -1.318 1.00 71.12 71 ARG A O 1
ATOM 555 N N . ALA A 1 72 ? 0.635 0.414 -1.667 1.00 74.19 72 ALA A N 1
ATOM 556 C CA . ALA A 1 72 ? 0.842 0.242 -3.097 1.00 74.19 72 ALA A CA 1
ATOM 557 C C . ALA A 1 72 ? 0.800 1.626 -3.757 1.00 74.19 72 ALA A C 1
ATOM 559 O O . ALA A 1 72 ? -0.095 2.417 -3.453 1.00 74.19 72 ALA A O 1
ATOM 560 N N . THR A 1 73 ? 1.804 1.930 -4.576 1.00 78.56 73 THR A N 1
ATOM 561 C CA . THR A 1 73 ? 1.879 3.191 -5.326 1.00 78.56 73 THR A CA 1
ATOM 562 C C . THR A 1 73 ? 0.966 3.164 -6.543 1.00 78.56 73 THR A C 1
ATOM 564 O O . THR A 1 73 ? 0.392 4.186 -6.890 1.00 78.56 73 THR A O 1
ATOM 567 N N . PHE A 1 74 ? 0.814 1.993 -7.160 1.00 82.06 74 PHE A N 1
ATOM 568 C CA . PHE A 1 74 ? -0.028 1.784 -8.329 1.00 82.06 74 PHE A CA 1
ATOM 569 C C . PHE A 1 74 ? -1.348 1.123 -7.928 1.00 82.06 74 PHE A C 1
ATOM 571 O O . PHE A 1 74 ? -1.416 0.369 -6.952 1.00 82.06 74 PHE A O 1
ATOM 578 N N . SER A 1 75 ? -2.412 1.423 -8.672 1.00 84.88 75 SER A N 1
ATOM 579 C CA . SER A 1 75 ? -3.662 0.668 -8.568 1.00 84.88 75 SER A CA 1
ATOM 580 C C . SER A 1 75 ? -3.505 -0.714 -9.214 1.00 84.88 75 SER A C 1
ATOM 582 O O . SER A 1 75 ? -2.626 -0.923 -10.049 1.00 84.88 75 SER A O 1
ATOM 584 N N . ALA A 1 76 ? -4.387 -1.658 -8.874 1.00 85.12 76 ALA A N 1
ATOM 585 C CA . ALA A 1 76 ? -4.360 -2.997 -9.470 1.00 85.12 76 ALA A CA 1
ATOM 586 C C . ALA A 1 76 ? -4.486 -2.962 -11.008 1.00 85.12 76 ALA A C 1
ATOM 588 O O . ALA A 1 76 ? -3.874 -3.767 -11.706 1.00 85.12 76 ALA A O 1
ATOM 589 N N . GLU A 1 77 ? -5.244 -2.002 -11.543 1.00 87.44 77 GLU A N 1
ATOM 590 C CA . GLU A 1 77 ? -5.403 -1.807 -12.987 1.00 87.44 77 GLU A CA 1
ATOM 591 C C . GLU A 1 77 ? -4.108 -1.308 -13.642 1.00 87.44 77 GLU A C 1
ATOM 593 O O . GLU A 1 77 ? -3.708 -1.812 -14.690 1.00 87.44 77 GLU A O 1
ATOM 598 N N . GLN A 1 78 ? -3.417 -0.360 -13.003 1.00 86.81 78 GLN A N 1
ATOM 599 C CA . GLN A 1 78 ? -2.136 0.167 -13.483 1.00 86.81 78 GLN A CA 1
ATOM 600 C C . GLN A 1 78 ? -1.040 -0.902 -13.444 1.00 86.81 78 GLN A C 1
ATOM 602 O O . GLN A 1 78 ? -0.259 -1.028 -14.387 1.00 86.81 78 GLN A O 1
ATOM 607 N N . GLU A 1 79 ? -1.003 -1.716 -12.386 1.00 86.69 79 GLU A N 1
ATOM 608 C CA . GLU A 1 79 ? -0.081 -2.852 -12.297 1.00 86.69 79 GLU A CA 1
ATOM 609 C C . GLU A 1 79 ? -0.325 -3.858 -13.427 1.00 86.69 79 GLU A C 1
ATOM 611 O O . GLU A 1 79 ? 0.632 -4.323 -14.047 1.00 86.69 79 GLU A O 1
ATOM 616 N N . ALA A 1 80 ? -1.589 -4.145 -13.755 1.00 88.19 80 ALA A N 1
ATOM 617 C CA . ALA A 1 80 ? -1.932 -5.029 -14.865 1.00 88.19 80 ALA A CA 1
ATOM 618 C C . ALA A 1 80 ? -1.484 -4.461 -16.223 1.00 88.19 80 ALA A C 1
ATOM 620 O O . ALA A 1 80 ? -0.927 -5.195 -17.041 1.00 88.19 80 ALA A O 1
ATOM 621 N N . GLN A 1 81 ? -1.667 -3.158 -16.460 1.00 89.25 81 GLN A N 1
ATOM 622 C CA . GLN A 1 81 ? -1.188 -2.495 -17.681 1.00 89.25 81 GLN A CA 1
ATOM 623 C C . GLN A 1 81 ? 0.337 -2.588 -17.824 1.00 89.25 81 GLN A C 1
ATOM 625 O O . GLN A 1 81 ? 0.840 -2.967 -18.883 1.00 89.25 81 GLN A O 1
ATOM 630 N N . LEU A 1 82 ? 1.071 -2.296 -16.748 1.00 87.75 82 LEU A N 1
ATOM 631 C CA . LEU A 1 82 ? 2.533 -2.375 -16.719 1.00 87.75 82 LEU A CA 1
ATOM 632 C C . LEU A 1 82 ? 3.033 -3.809 -16.926 1.00 87.75 82 LEU A C 1
ATOM 634 O O . LEU A 1 82 ? 4.011 -4.029 -17.640 1.00 87.75 82 LEU A O 1
ATOM 638 N N . LEU A 1 83 ? 2.350 -4.791 -16.337 1.00 88.25 83 LEU A N 1
ATOM 639 C CA . LEU A 1 83 ? 2.681 -6.204 -16.488 1.00 88.25 83 LEU A CA 1
ATOM 640 C C . LEU A 1 83 ? 2.474 -6.682 -17.929 1.00 88.25 83 LEU A C 1
ATOM 642 O O . LEU A 1 83 ? 3.367 -7.312 -18.492 1.00 88.25 83 LEU A O 1
ATOM 646 N N . ASN A 1 84 ? 1.348 -6.323 -18.549 1.00 89.56 84 ASN A N 1
ATOM 647 C CA . ASN A 1 84 ? 1.082 -6.640 -19.953 1.00 89.56 84 ASN A CA 1
ATOM 648 C C . ASN A 1 84 ? 2.142 -6.029 -20.877 1.00 89.56 84 ASN A C 1
ATOM 650 O O . ASN A 1 84 ? 2.668 -6.714 -21.752 1.00 89.56 84 ASN A O 1
ATOM 654 N N . HIS A 1 85 ? 2.528 -4.777 -20.623 1.00 88.19 85 HIS A N 1
ATOM 655 C CA . HIS A 1 85 ? 3.592 -4.115 -21.372 1.00 88.19 85 HIS A CA 1
ATOM 656 C C . HIS A 1 85 ? 4.943 -4.840 -21.235 1.00 88.19 85 HIS A C 1
ATOM 658 O O . HIS A 1 85 ? 5.628 -5.065 -22.232 1.00 88.19 85 HIS A O 1
ATOM 664 N N . CYS A 1 86 ? 5.319 -5.265 -20.024 1.00 85.69 86 CYS A N 1
ATOM 665 C CA . CYS A 1 86 ? 6.540 -6.047 -19.802 1.00 85.69 86 CYS A CA 1
ATOM 666 C C . CYS A 1 86 ? 6.518 -7.391 -20.548 1.00 85.69 86 CYS A C 1
ATOM 668 O O . CYS A 1 86 ? 7.519 -7.761 -21.157 1.00 85.69 86 CYS A O 1
ATOM 670 N N . ILE A 1 87 ? 5.382 -8.094 -20.541 1.00 87.56 87 ILE A N 1
ATOM 671 C CA . ILE A 1 87 ? 5.210 -9.362 -21.266 1.00 87.56 87 ILE A CA 1
ATOM 672 C C . ILE A 1 87 ? 5.360 -9.154 -22.777 1.00 87.56 87 ILE A C 1
ATOM 674 O O . ILE A 1 87 ? 5.990 -9.961 -23.459 1.00 87.56 87 ILE A O 1
ATOM 678 N N . ASP A 1 88 ? 4.795 -8.080 -23.321 1.00 88.50 88 ASP A N 1
ATOM 679 C CA . ASP A 1 88 ? 4.874 -7.807 -24.755 1.00 88.50 88 ASP A CA 1
ATOM 680 C C . ASP A 1 88 ? 6.275 -7.383 -25.206 1.00 88.50 88 ASP A C 1
ATOM 682 O O . ASP A 1 88 ? 6.678 -7.703 -26.327 1.00 88.50 88 ASP A O 1
ATOM 686 N N . LEU A 1 89 ? 7.041 -6.714 -24.341 1.00 84.88 89 LEU A N 1
ATOM 687 C CA . LEU A 1 89 ? 8.454 -6.423 -24.590 1.00 84.88 89 LEU A CA 1
ATOM 688 C C . LEU A 1 89 ? 9.317 -7.689 -24.573 1.00 84.88 89 LEU A C 1
ATOM 690 O O . LEU A 1 89 ? 10.175 -7.846 -25.444 1.00 84.88 89 LEU A O 1
ATOM 694 N N . ASP A 1 90 ? 9.043 -8.612 -23.651 1.00 84.62 90 ASP A N 1
ATOM 695 C CA . ASP A 1 90 ? 9.747 -9.895 -23.554 1.00 84.62 90 ASP A CA 1
ATOM 696 C C . ASP A 1 90 ? 9.499 -10.770 -24.796 1.00 84.62 90 ASP A C 1
ATOM 698 O O . ASP A 1 90 ? 10.438 -11.261 -25.424 1.00 84.62 90 ASP A O 1
ATOM 702 N N . LYS A 1 91 ? 8.245 -10.849 -25.269 1.00 86.38 91 LYS A N 1
ATOM 703 C CA . LYS A 1 91 ? 7.890 -11.536 -26.530 1.00 86.38 91 LYS A CA 1
ATOM 704 C C . LYS A 1 91 ? 8.613 -10.977 -27.757 1.00 86.38 91 LYS A C 1
ATOM 706 O O . LYS A 1 91 ? 8.812 -11.695 -28.734 1.00 86.38 91 LYS A O 1
ATOM 711 N N . ARG A 1 92 ? 8.966 -9.690 -27.740 1.00 85.19 92 ARG A N 1
ATOM 712 C CA . ARG A 1 92 ? 9.693 -9.011 -28.825 1.00 85.19 92 ARG A CA 1
ATOM 713 C C . ARG A 1 92 ? 11.216 -9.153 -28.694 1.00 85.19 92 ARG A C 1
ATOM 715 O O . ARG A 1 92 ? 11.937 -8.505 -29.446 1.00 85.19 92 ARG A O 1
ATOM 722 N N . PHE A 1 93 ? 11.697 -9.991 -27.770 1.00 75.31 93 PHE A N 1
ATOM 723 C CA . PHE A 1 93 ? 13.113 -10.220 -27.465 1.00 75.31 93 PHE A CA 1
ATOM 724 C C . PHE A 1 93 ? 13.874 -8.961 -27.020 1.00 75.31 93 PHE A C 1
ATOM 726 O O . PHE A 1 93 ? 15.104 -8.909 -27.095 1.00 75.31 93 PHE A O 1
ATOM 733 N N . PHE A 1 94 ? 13.170 -7.948 -26.508 1.00 74.06 94 PHE A N 1
ATOM 734 C CA . PHE A 1 94 ? 13.825 -6.845 -25.819 1.00 74.06 94 PHE A CA 1
ATOM 735 C C . PHE A 1 94 ? 14.137 -7.295 -24.396 1.00 74.06 94 PHE A C 1
ATOM 737 O O . PHE A 1 94 ? 13.261 -7.326 -23.536 1.00 74.06 94 PHE A O 1
ATOM 744 N N . GLY A 1 95 ? 15.398 -7.641 -24.140 1.00 68.75 95 GLY A N 1
ATOM 745 C CA . GLY A 1 95 ? 15.863 -7.943 -22.790 1.00 68.75 95 GLY A CA 1
ATOM 746 C C . GLY A 1 95 ? 15.687 -6.727 -21.881 1.00 68.75 95 GLY A C 1
ATOM 747 O O . GLY A 1 95 ? 16.488 -5.791 -21.917 1.00 68.75 95 GLY A O 1
ATOM 748 N N . LEU A 1 96 ? 14.635 -6.721 -21.063 1.00 75.88 96 LEU A N 1
ATOM 749 C CA . LEU A 1 96 ? 14.448 -5.700 -20.041 1.00 75.88 96 LEU A CA 1
ATOM 750 C C . LEU A 1 96 ? 15.397 -5.975 -18.879 1.00 75.88 96 LEU A C 1
ATOM 752 O O . LEU A 1 96 ? 15.279 -6.968 -18.163 1.00 75.88 96 LEU A O 1
ATOM 756 N N . THR A 1 97 ? 16.333 -5.057 -18.660 1.00 82.44 97 THR A N 1
ATOM 757 C CA . THR A 1 97 ? 17.144 -5.076 -17.444 1.00 82.44 97 THR A CA 1
ATOM 758 C C . THR A 1 97 ? 16.323 -4.556 -16.266 1.00 82.44 97 THR A C 1
ATOM 760 O O . THR A 1 97 ? 15.427 -3.723 -16.413 1.00 82.44 97 THR A O 1
ATOM 763 N N . LEU A 1 98 ? 16.662 -4.982 -15.048 1.00 80.12 98 LEU A N 1
ATOM 764 C CA . LEU A 1 98 ? 16.009 -4.469 -13.837 1.00 80.12 98 LEU A CA 1
ATOM 765 C C . LEU A 1 98 ? 16.095 -2.937 -13.731 1.00 80.12 98 LEU A C 1
ATOM 767 O O . LEU A 1 98 ? 15.179 -2.299 -13.214 1.00 80.12 98 LEU A O 1
ATOM 771 N N . LYS A 1 99 ? 17.177 -2.335 -14.242 1.00 83.06 99 LYS A N 1
ATOM 772 C CA . LYS A 1 99 ? 17.367 -0.882 -14.259 1.00 83.06 99 LYS A CA 1
ATOM 773 C C . LYS A 1 99 ? 16.395 -0.186 -15.214 1.00 83.06 99 LYS A C 1
ATOM 775 O O . LYS A 1 99 ? 15.789 0.806 -14.815 1.00 83.06 99 LYS A O 1
ATOM 780 N N . SER A 1 100 ? 16.202 -0.711 -16.429 1.00 83.88 100 SER A N 1
ATOM 781 C CA . SER A 1 100 ? 15.259 -0.125 -17.392 1.00 83.88 100 SER A CA 1
ATOM 782 C C . SER A 1 100 ? 13.814 -0.242 -16.914 1.00 83.88 100 SER A C 1
ATOM 784 O O . SER A 1 100 ? 13.058 0.716 -17.040 1.00 83.88 100 SER A O 1
ATOM 786 N N . LEU A 1 101 ? 13.450 -1.359 -16.276 1.00 86.19 101 LEU A N 1
ATOM 787 C CA . LEU A 1 101 ? 12.127 -1.532 -15.672 1.00 86.19 101 LEU A CA 1
ATOM 788 C C . LEU A 1 101 ? 11.883 -0.503 -14.557 1.00 86.19 101 LEU A C 1
ATOM 790 O O . LEU A 1 101 ? 10.854 0.167 -14.545 1.00 86.19 101 LEU A O 1
ATOM 794 N N . ARG A 1 102 ? 12.842 -0.320 -13.641 1.00 86.38 102 ARG A N 1
ATOM 795 C CA . ARG A 1 102 ? 12.726 0.667 -12.550 1.00 86.38 102 ARG A CA 1
ATOM 796 C C . ARG A 1 102 ? 12.626 2.105 -13.055 1.00 86.38 102 ARG A C 1
ATOM 798 O O . ARG A 1 102 ? 11.919 2.901 -12.442 1.00 86.38 102 ARG A O 1
ATOM 805 N N . PHE A 1 103 ? 13.326 2.431 -14.138 1.00 86.38 103 PHE A N 1
ATOM 806 C CA . PHE A 1 103 ? 13.240 3.740 -14.783 1.00 86.38 103 PHE A CA 1
ATOM 807 C C . PHE A 1 103 ? 11.876 3.952 -15.449 1.00 86.38 103 PHE A C 1
ATOM 809 O O . PHE A 1 103 ? 11.260 4.999 -15.271 1.00 86.38 103 PHE A O 1
ATOM 816 N N . LEU A 1 104 ? 11.362 2.935 -16.149 1.00 88.25 104 LEU A N 1
ATOM 817 C CA . LEU A 1 104 ? 10.034 2.968 -16.763 1.00 88.25 104 LEU A CA 1
ATOM 818 C C . LEU A 1 104 ? 8.945 3.196 -15.710 1.00 88.25 104 LEU A C 1
ATOM 820 O O . LEU A 1 104 ? 8.105 4.070 -15.890 1.00 88.25 104 LEU A O 1
ATOM 824 N N . LEU A 1 105 ? 8.991 2.476 -14.585 1.00 88.25 105 LEU A N 1
ATOM 825 C CA . LEU A 1 105 ? 8.028 2.662 -13.494 1.00 88.25 105 LEU A CA 1
ATOM 826 C C . LEU A 1 105 ? 8.079 4.073 -12.892 1.00 88.25 105 LEU A C 1
ATOM 828 O O . LEU A 1 105 ? 7.035 4.620 -12.548 1.00 88.25 105 LEU A O 1
ATOM 832 N N . PHE A 1 106 ? 9.274 4.659 -12.768 1.00 87.69 106 PHE A N 1
ATOM 833 C CA . PHE A 1 106 ? 9.430 6.041 -12.314 1.00 87.69 106 PHE A CA 1
ATOM 834 C C . PHE A 1 106 ? 8.791 7.020 -13.307 1.00 87.69 106 PHE A C 1
ATOM 836 O O . PHE A 1 106 ? 7.951 7.825 -12.917 1.00 87.69 106 PHE A O 1
ATOM 843 N N . LYS A 1 107 ? 9.119 6.891 -14.598 1.00 88.88 107 LYS A N 1
ATOM 844 C CA . LYS A 1 107 ? 8.550 7.726 -15.665 1.00 88.88 107 LYS A CA 1
ATOM 845 C C . LYS A 1 107 ? 7.034 7.622 -15.745 1.00 88.88 107 LYS A C 1
ATOM 847 O O . LYS A 1 107 ? 6.364 8.644 -15.781 1.00 88.88 107 LYS A O 1
ATOM 852 N N . TYR A 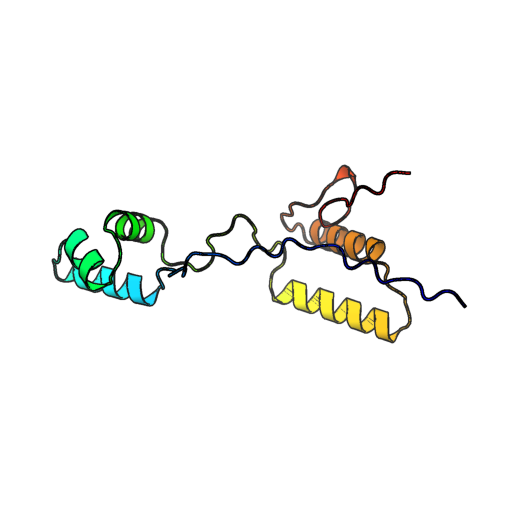1 108 ? 6.499 6.406 -15.691 1.00 88.62 108 TYR A N 1
ATOM 853 C CA . TYR A 1 108 ? 5.060 6.172 -15.699 1.00 88.62 108 TYR A CA 1
ATOM 854 C C . TYR A 1 108 ? 4.361 6.849 -14.513 1.00 88.62 108 TYR A C 1
ATOM 856 O O . TYR A 1 108 ? 3.256 7.365 -14.659 1.00 88.62 108 TYR A O 1
ATOM 864 N N . ALA A 1 109 ? 4.990 6.862 -13.336 1.00 88.12 109 ALA A N 1
ATOM 865 C CA . ALA A 1 109 ? 4.421 7.506 -12.161 1.00 88.12 109 ALA A CA 1
ATOM 866 C C . ALA A 1 109 ? 4.439 9.042 -12.269 1.00 88.12 109 ALA A C 1
ATOM 868 O O . ALA A 1 109 ? 3.430 9.668 -11.960 1.00 88.12 109 ALA A O 1
ATOM 869 N N . GLU A 1 110 ? 5.533 9.630 -12.761 1.00 88.69 110 GLU A N 1
ATOM 870 C CA . GLU A 1 110 ? 5.656 11.076 -13.014 1.00 88.69 110 GLU A CA 1
ATOM 871 C C . GLU A 1 110 ? 4.673 11.550 -14.102 1.00 88.69 110 GLU A C 1
ATOM 873 O O . GLU A 1 110 ? 3.931 12.507 -13.895 1.00 88.69 110 GLU A O 1
ATOM 878 N N . GLU A 1 111 ? 4.592 10.846 -15.237 1.00 88.94 111 GLU A N 1
ATOM 879 C CA . GLU A 1 111 ? 3.702 11.206 -16.354 1.00 88.94 111 GLU A CA 1
ATOM 880 C C . GLU A 1 111 ? 2.219 11.148 -15.965 1.00 88.94 111 GLU A C 1
ATOM 882 O O . GLU A 1 111 ? 1.429 12.001 -16.370 1.00 88.94 111 GLU A O 1
ATOM 887 N N . ASN A 1 112 ? 1.840 10.177 -15.131 1.00 85.81 112 ASN A N 1
ATOM 888 C CA . ASN A 1 112 ? 0.477 10.051 -14.617 1.00 85.81 112 ASN A CA 1
ATOM 889 C C . ASN A 1 112 ? 0.234 10.864 -13.331 1.00 85.81 112 ASN A C 1
ATOM 891 O O . ASN A 1 112 ? -0.846 10.760 -12.749 1.00 85.81 112 ASN A O 1
ATOM 895 N N . ASN A 1 113 ? 1.207 11.668 -12.880 1.00 84.19 113 ASN A N 1
ATOM 896 C CA . ASN A 1 113 ? 1.153 12.460 -11.644 1.00 84.19 113 ASN A CA 1
ATOM 897 C C . ASN A 1 113 ? 0.738 11.635 -10.408 1.00 84.19 113 ASN A C 1
ATOM 899 O O . ASN A 1 113 ? -0.023 12.088 -9.548 1.00 84.19 113 ASN A O 1
ATOM 903 N N . ILE A 1 114 ? 1.215 10.392 -10.326 1.00 84.38 114 ILE A N 1
ATOM 904 C CA . ILE A 1 114 ? 0.898 9.474 -9.233 1.00 84.38 114 ILE A CA 1
ATOM 905 C C . ILE A 1 114 ? 1.821 9.789 -8.049 1.00 84.38 114 ILE A C 1
ATOM 907 O O . ILE A 1 114 ? 3.044 9.751 -8.205 1.00 84.38 114 ILE A O 1
ATOM 911 N N . PRO A 1 115 ? 1.285 10.034 -6.837 1.00 79.88 115 PRO A N 1
ATOM 912 C CA . PRO A 1 115 ? 2.115 10.291 -5.668 1.00 79.88 115 PRO A CA 1
ATOM 913 C C . PRO A 1 115 ? 2.944 9.048 -5.321 1.00 79.88 115 PRO A C 1
ATOM 915 O O . PRO A 1 115 ? 2.417 8.028 -4.869 1.00 79.88 115 PRO A O 1
ATOM 918 N N . HIS A 1 116 ? 4.261 9.136 -5.505 1.00 80.12 116 HIS A N 1
ATOM 919 C CA . HIS A 1 116 ? 5.180 8.017 -5.320 1.00 80.12 116 HIS A CA 1
ATOM 920 C C . HIS A 1 116 ? 6.283 8.300 -4.296 1.00 80.12 116 HIS A C 1
ATOM 922 O O . HIS A 1 116 ? 6.686 9.434 -4.061 1.00 80.12 116 HIS A O 1
ATOM 928 N N . GLN A 1 117 ? 6.833 7.231 -3.714 1.00 74.81 117 GLN A N 1
ATOM 929 C CA . GLN A 1 117 ? 7.969 7.283 -2.777 1.00 74.81 117 GLN A CA 1
ATOM 930 C C . GLN A 1 117 ? 9.323 7.038 -3.470 1.00 74.81 117 GLN A C 1
ATOM 932 O O . GLN A 1 117 ? 10.300 6.673 -2.817 1.00 74.81 117 GLN A O 1
ATOM 937 N N . PHE A 1 118 ? 9.372 7.147 -4.800 1.00 80.88 118 PHE A N 1
ATOM 938 C CA . PHE A 1 118 ? 10.589 6.923 -5.577 1.00 80.88 118 PHE A CA 1
ATOM 939 C C . PHE A 1 118 ? 11.603 8.057 -5.388 1.00 80.88 118 PHE A C 1
ATOM 941 O O . PHE A 1 118 ? 11.241 9.179 -5.038 1.00 80.88 118 PHE A O 1
ATOM 948 N N . SER A 1 119 ? 12.885 7.751 -5.601 1.00 74.38 119 SER A N 1
ATOM 949 C CA . SER A 1 119 ? 13.946 8.756 -5.523 1.00 74.38 119 SER A CA 1
ATOM 950 C C . SER A 1 119 ? 13.925 9.610 -6.787 1.00 74.38 119 SER A C 1
ATOM 952 O O . SER A 1 119 ? 14.214 9.109 -7.873 1.00 74.38 119 SER A O 1
ATOM 954 N N . VAL A 1 120 ? 13.604 10.895 -6.631 1.00 76.12 120 VAL A N 1
ATOM 955 C CA . VAL A 1 120 ? 13.624 11.878 -7.728 1.00 76.12 120 VAL A CA 1
ATOM 956 C C . VAL A 1 120 ? 15.057 12.118 -8.216 1.00 76.12 120 VAL A C 1
ATOM 958 O O . VAL A 1 120 ? 15.286 12.233 -9.414 1.00 76.12 120 VAL A O 1
ATOM 961 N N . GLU A 1 121 ? 16.036 12.104 -7.306 1.00 76.81 121 GLU A N 1
ATOM 962 C CA . GLU A 1 121 ? 17.458 12.286 -7.634 1.00 76.81 121 GLU A CA 1
ATOM 963 C C . GLU A 1 121 ? 17.990 11.174 -8.545 1.00 76.81 121 GLU A C 1
ATOM 965 O O . GLU A 1 121 ? 18.693 11.442 -9.516 1.00 76.81 121 GLU A O 1
ATOM 970 N N . ALA A 1 122 ? 17.631 9.919 -8.257 1.00 75.06 122 ALA A N 1
ATOM 971 C CA . ALA A 1 122 ? 18.080 8.771 -9.040 1.00 75.06 122 ALA A CA 1
ATOM 972 C C . ALA A 1 122 ? 17.161 8.439 -10.228 1.00 75.06 122 ALA A C 1
ATOM 974 O O . ALA A 1 122 ? 17.553 7.632 -11.069 1.00 75.06 122 ALA A O 1
ATOM 975 N N . GLN A 1 123 ? 15.951 9.013 -10.288 1.00 82.19 123 GLN A N 1
ATOM 976 C CA . GLN A 1 123 ? 14.911 8.716 -11.287 1.00 82.19 123 GLN A CA 1
ATOM 977 C C . GLN A 1 123 ? 14.596 7.213 -11.418 1.00 82.19 123 GLN A C 1
ATOM 979 O O . GLN A 1 123 ? 14.353 6.691 -12.508 1.00 82.19 123 GLN A O 1
ATOM 984 N N . LEU A 1 124 ? 14.646 6.480 -10.301 1.00 81.38 124 LEU A N 1
ATOM 985 C CA . LEU A 1 124 ? 14.467 5.028 -10.267 1.00 81.38 124 LEU A CA 1
ATOM 986 C C . LEU A 1 124 ? 13.443 4.623 -9.209 1.00 81.38 124 LEU A C 1
ATOM 988 O O . LEU A 1 124 ? 13.451 5.113 -8.076 1.00 81.38 124 LEU A O 1
ATOM 992 N N . ALA A 1 125 ? 12.598 3.656 -9.566 1.00 77.50 125 ALA A N 1
ATOM 993 C CA . ALA A 1 125 ? 11.694 3.015 -8.626 1.00 77.50 125 ALA A CA 1
ATOM 994 C C . ALA A 1 125 ? 12.436 2.046 -7.686 1.00 77.50 125 ALA A C 1
ATOM 996 O O . ALA A 1 125 ? 13.264 1.232 -8.108 1.00 77.50 125 ALA A O 1
ATOM 997 N N . GLY A 1 126 ? 12.079 2.090 -6.400 1.00 71.31 126 GLY A N 1
ATOM 998 C CA . GLY A 1 126 ? 12.609 1.201 -5.364 1.00 71.31 126 GLY A CA 1
ATOM 999 C C . GLY A 1 126 ? 13.880 1.709 -4.676 1.00 71.31 126 GLY A C 1
ATOM 1000 O O . GLY A 1 126 ? 14.412 2.775 -4.974 1.00 71.31 126 GLY A O 1
ATOM 1001 N N . ARG A 1 127 ? 14.354 0.943 -3.686 1.00 57.69 127 ARG A N 1
ATOM 1002 C CA . ARG A 1 127 ? 15.560 1.292 -2.928 1.00 57.69 127 ARG A CA 1
ATOM 1003 C C . ARG A 1 127 ? 16.792 1.001 -3.782 1.00 57.69 127 ARG A C 1
ATOM 1005 O O . ARG A 1 127 ? 16.914 -0.094 -4.332 1.00 57.69 127 ARG A O 1
ATOM 1012 N N . ILE A 1 128 ? 17.699 1.971 -3.856 1.00 47.72 128 ILE A N 1
ATOM 1013 C CA . ILE A 1 128 ? 19.020 1.805 -4.462 1.00 47.72 128 ILE A CA 1
ATOM 1014 C C . ILE A 1 128 ? 19.719 0.673 -3.698 1.00 47.72 128 ILE A C 1
ATOM 1016 O O . ILE A 1 128 ? 20.016 0.808 -2.510 1.00 47.72 128 ILE A O 1
ATOM 1020 N N . LEU A 1 129 ? 19.910 -0.472 -4.357 1.00 45.31 129 LEU A N 1
ATOM 1021 C CA . LEU A 1 129 ? 20.901 -1.447 -3.920 1.00 45.31 129 LEU A CA 1
ATOM 1022 C C . LEU A 1 129 ? 22.234 -0.771 -4.212 1.00 45.31 129 LEU A C 1
ATOM 1024 O O . LEU A 1 129 ? 22.582 -0.566 -5.369 1.00 45.31 129 LEU A O 1
ATOM 1028 N N . HIS A 1 130 ? 22.889 -0.296 -3.162 1.00 40.81 130 HIS A N 1
ATOM 1029 C CA . HIS A 1 130 ? 24.215 0.283 -3.258 1.00 40.81 130 HIS A CA 1
ATOM 1030 C C . HIS A 1 130 ? 25.156 -0.840 -3.716 1.00 40.81 130 HIS A C 1
ATOM 1032 O O . HIS A 1 130 ? 25.464 -1.725 -2.924 1.00 40.81 130 HIS A O 1
ATOM 1038 N N . GLU A 1 131 ? 25.566 -0.849 -4.983 1.00 37.81 131 GLU A N 1
ATOM 1039 C CA . GLU A 1 131 ? 26.746 -1.605 -5.407 1.00 37.81 131 GLU A CA 1
ATOM 1040 C C . GLU A 1 131 ? 27.968 -0.752 -5.044 1.00 37.81 131 GLU A C 1
ATOM 1042 O O . GLU A 1 131 ? 28.082 0.372 -5.540 1.00 37.81 131 GLU A O 1
ATOM 1047 N N . PRO A 1 132 ? 28.829 -1.182 -4.106 1.00 46.50 132 PRO A N 1
ATOM 1048 C CA . PRO A 1 132 ? 30.136 -0.564 -3.948 1.00 46.50 132 PRO A CA 1
ATOM 1049 C C . PRO A 1 132 ? 31.027 -0.964 -5.135 1.00 46.50 132 PRO A C 1
ATOM 1051 O O . PRO A 1 132 ? 31.025 -2.128 -5.538 1.00 46.50 132 PRO A O 1
ATOM 1054 N N . LEU A 1 133 ? 31.741 0.026 -5.680 1.00 45.22 133 LEU A N 1
ATOM 1055 C CA . LEU A 1 133 ? 32.825 -0.144 -6.655 1.00 45.22 133 LEU A CA 1
ATOM 1056 C C . LEU A 1 133 ? 33.983 -0.960 -6.068 1.00 45.22 133 LEU A C 1
ATOM 1058 O O . LEU A 1 133 ? 34.265 -0.778 -4.859 1.00 45.22 133 LEU A O 1
#